Protein AF-A0A8X6JAF7-F1 (afdb_monomer_lite)

Structure (mmCIF, N/CA/C/O backbone):
data_AF-A0A8X6JAF7-F1
#
_entry.id   AF-A0A8X6JAF7-F1
#
loop_
_atom_site.group_PDB
_atom_site.id
_atom_site.type_symbol
_atom_site.label_atom_id
_atom_site.label_alt_id
_atom_site.label_comp_id
_atom_site.label_asym_id
_atom_site.label_entity_id
_atom_site.label_seq_id
_atom_site.pdbx_PDB_ins_code
_atom_site.Cartn_x
_atom_site.Cartn_y
_atom_site.Cartn_z
_atom_site.occupancy
_atom_site.B_iso_or_equiv
_atom_site.auth_seq_id
_atom_site.auth_comp_id
_atom_site.auth_asym_id
_atom_site.auth_atom_id
_atom_site.pdbx_PDB_model_num
ATOM 1 N N . THR A 1 1 ? 10.055 8.611 0.485 1.00 55.53 1 THR A N 1
ATOM 2 C CA . THR A 1 1 ? 9.817 10.056 0.759 1.00 55.53 1 THR A CA 1
ATOM 3 C C . THR A 1 1 ? 9.116 10.193 2.109 1.00 55.53 1 THR A C 1
ATOM 5 O O . THR A 1 1 ? 8.696 9.173 2.639 1.00 55.53 1 THR A O 1
ATOM 8 N N . PRO A 1 2 ? 8.987 11.386 2.725 1.00 66.44 2 PRO A N 1
ATOM 9 C CA . PRO A 1 2 ? 8.315 11.530 4.027 1.00 66.44 2 PRO A CA 1
ATOM 10 C C . PRO A 1 2 ? 6.874 10.992 4.047 1.00 66.44 2 PRO A C 1
ATOM 12 O O . PRO A 1 2 ? 6.419 10.526 5.082 1.00 66.44 2 PRO A O 1
ATOM 15 N N . LEU A 1 3 ? 6.200 11.014 2.890 1.00 65.69 3 LEU A N 1
ATOM 16 C CA . LEU A 1 3 ? 4.828 10.535 2.688 1.00 65.69 3 LEU A CA 1
ATOM 17 C C . LEU A 1 3 ? 4.667 9.014 2.811 1.00 65.69 3 LEU A C 1
ATOM 19 O O . LEU A 1 3 ? 3.586 8.559 3.144 1.00 65.69 3 LEU A O 1
ATOM 23 N N . THR A 1 4 ? 5.719 8.236 2.550 1.00 75.19 4 THR A N 1
ATOM 24 C CA . THR A 1 4 ? 5.683 6.764 2.619 1.00 75.19 4 THR A CA 1
ATOM 25 C C . THR A 1 4 ? 6.218 6.225 3.944 1.00 75.19 4 THR A C 1
ATOM 27 O O . THR A 1 4 ? 6.437 5.026 4.070 1.00 75.19 4 THR A O 1
ATOM 30 N N . LYS A 1 5 ? 6.492 7.097 4.926 1.00 86.81 5 LYS A N 1
ATOM 31 C CA . LYS A 1 5 ? 6.841 6.656 6.280 1.00 86.81 5 LYS A CA 1
ATOM 32 C C . LYS A 1 5 ? 5.586 6.138 6.975 1.00 86.81 5 LYS A C 1
ATOM 34 O O . LYS A 1 5 ? 4.535 6.777 6.894 1.00 86.81 5 LYS A O 1
ATOM 39 N N . GLU A 1 6 ? 5.726 5.025 7.684 1.00 88.69 6 GLU A N 1
ATOM 40 C CA . GLU A 1 6 ? 4.638 4.384 8.425 1.00 88.69 6 GLU A CA 1
ATOM 41 C C . GLU A 1 6 ? 3.947 5.374 9.375 1.00 88.69 6 GLU A C 1
ATOM 43 O O . GLU A 1 6 ? 2.761 5.653 9.209 1.00 88.69 6 GLU A O 1
ATOM 48 N N . ASP A 1 7 ? 4.712 6.031 10.254 1.00 90.25 7 ASP A N 1
ATOM 49 C CA . ASP A 1 7 ? 4.193 7.010 11.222 1.00 90.25 7 ASP A CA 1
ATOM 50 C C . ASP A 1 7 ? 3.424 8.162 10.565 1.00 90.25 7 ASP A C 1
ATOM 52 O O . ASP A 1 7 ? 2.379 8.603 11.046 1.00 90.25 7 ASP A O 1
ATOM 56 N N . ALA A 1 8 ? 3.950 8.670 9.446 1.00 91.06 8 ALA A N 1
ATOM 57 C CA . ALA A 1 8 ? 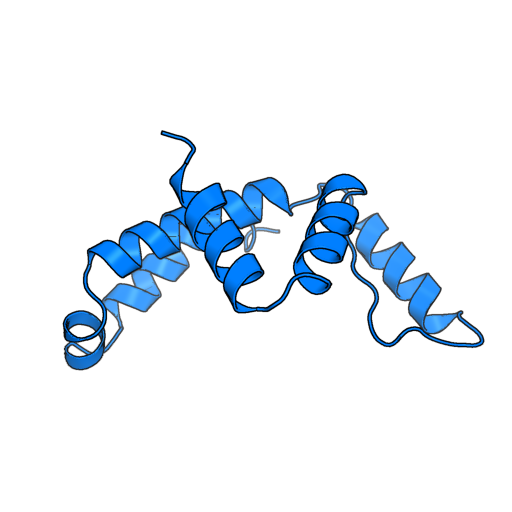3.330 9.768 8.715 1.00 91.06 8 ALA A CA 1
ATOM 58 C C . ALA A 1 8 ? 2.004 9.329 8.081 1.00 91.06 8 ALA A C 1
ATOM 60 O O . ALA A 1 8 ? 1.039 10.096 8.080 1.00 91.06 8 ALA A O 1
ATOM 61 N N . THR A 1 9 ? 1.953 8.090 7.590 1.00 91.00 9 THR A N 1
ATOM 62 C CA . THR A 1 9 ? 0.756 7.508 6.983 1.00 91.00 9 THR A CA 1
ATOM 63 C C . THR A 1 9 ? -0.316 7.248 8.035 1.00 91.00 9 THR A C 1
ATOM 65 O O . THR A 1 9 ? -1.448 7.693 7.858 1.00 91.00 9 THR A O 1
ATOM 68 N N . ILE A 1 10 ? 0.041 6.625 9.163 1.00 92.50 10 ILE A N 1
ATOM 69 C CA . ILE A 1 10 ? -0.883 6.392 10.283 1.00 92.50 10 ILE A CA 1
ATOM 70 C C . ILE A 1 10 ? -1.455 7.723 10.766 1.00 92.50 10 ILE A C 1
ATOM 72 O O . ILE A 1 10 ? -2.669 7.882 10.838 1.00 92.50 10 ILE A O 1
ATOM 76 N N . LYS A 1 11 ? -0.600 8.724 11.005 1.00 93.50 11 LYS A N 1
ATOM 77 C CA . LYS A 1 11 ? -1.041 10.057 11.433 1.00 93.50 11 LYS A CA 1
ATOM 78 C C . LYS A 1 11 ? -2.028 10.689 10.451 1.00 93.50 11 LYS A C 1
ATOM 80 O O . LYS A 1 11 ? -2.985 11.333 10.877 1.00 93.50 11 LYS A O 1
ATOM 85 N N . TYR A 1 12 ? -1.799 10.535 9.148 1.00 92.56 12 TYR A N 1
ATOM 86 C CA . TYR A 1 12 ? -2.699 11.059 8.123 1.00 92.56 12 TYR A CA 1
ATOM 87 C C . TYR A 1 12 ? -4.051 10.333 8.116 1.00 92.56 12 TYR A C 1
ATOM 89 O O . TYR A 1 12 ? -5.095 10.985 8.061 1.00 92.56 12 TYR A O 1
ATOM 97 N N . ILE A 1 13 ? -4.043 9.003 8.226 1.00 92.94 13 ILE A N 1
ATOM 98 C CA . ILE A 1 13 ? -5.256 8.176 8.253 1.00 92.94 13 ILE A CA 1
ATOM 99 C C . ILE A 1 13 ? -6.083 8.478 9.506 1.00 92.94 13 ILE A C 1
ATOM 101 O O . ILE A 1 13 ? -7.280 8.731 9.394 1.00 92.94 13 ILE A O 1
ATOM 105 N N . THR A 1 14 ? -5.446 8.555 10.676 1.00 94.38 14 THR A N 1
ATOM 106 C CA . THR A 1 14 ? -6.106 8.920 11.937 1.00 94.38 14 THR A CA 1
ATOM 107 C C . THR A 1 14 ? -6.710 10.314 11.871 1.00 94.38 14 THR A C 1
ATOM 109 O O . THR A 1 14 ? -7.883 10.484 12.181 1.00 94.38 14 THR A O 1
ATOM 112 N N . LYS A 1 15 ? -5.961 11.306 11.377 1.00 95.50 15 LYS A N 1
ATOM 113 C CA . LYS A 1 15 ? -6.492 12.663 11.202 1.00 95.50 15 LYS A CA 1
ATOM 114 C C . LYS A 1 15 ? -7.709 12.682 10.272 1.00 95.50 15 LYS A C 1
ATOM 116 O O . LYS A 1 15 ? -8.677 13.386 10.539 1.00 95.50 15 LYS A O 1
ATOM 121 N N . THR A 1 16 ? -7.661 11.915 9.184 1.00 94.25 16 THR A N 1
ATOM 122 C CA . THR A 1 16 ? -8.781 11.801 8.237 1.00 94.25 16 THR A CA 1
ATOM 123 C C . THR A 1 16 ? -10.008 11.184 8.906 1.00 94.25 16 THR A C 1
ATOM 125 O O . THR A 1 16 ? -11.118 11.674 8.716 1.00 94.25 16 THR A O 1
ATOM 128 N N . TRP A 1 17 ? -9.809 10.153 9.730 1.00 95.31 17 TRP A N 1
ATOM 129 C CA . TRP A 1 17 ? -10.872 9.519 10.505 1.00 95.31 17 TRP A CA 1
ATOM 130 C C . TRP A 1 17 ? -11.500 10.471 11.520 1.00 95.31 17 TRP A C 1
ATOM 132 O O . TRP A 1 17 ? -12.718 10.605 11.561 1.00 95.31 17 TRP A O 1
ATOM 142 N N . GLU A 1 18 ? -10.687 11.196 12.289 1.00 94.88 18 GLU A N 1
ATOM 143 C CA . GLU A 1 18 ? -11.156 12.180 13.272 1.00 94.88 18 GLU A CA 1
ATOM 144 C C . GLU A 1 18 ? -12.017 13.276 12.628 1.00 94.88 18 GLU A C 1
ATOM 146 O O . GLU A 1 18 ? -13.026 13.687 13.203 1.00 94.88 18 GLU A O 1
ATOM 151 N N . GLN A 1 19 ? -11.644 13.705 11.419 1.00 96.44 19 GLN A N 1
ATOM 152 C CA . GLN A 1 19 ? -12.340 14.731 10.638 1.00 96.44 19 GLN A CA 1
ATOM 153 C C . GLN A 1 19 ? -13.586 14.221 9.896 1.00 96.44 19 GLN A C 1
ATOM 155 O O . GLN A 1 19 ? -14.323 15.034 9.335 1.00 96.44 19 GLN A O 1
ATOM 160 N N . ALA A 1 20 ? -13.831 12.908 9.866 1.00 94.81 20 ALA A N 1
ATOM 161 C CA . ALA A 1 20 ? -15.001 12.350 9.204 1.00 94.81 20 ALA A CA 1
ATOM 162 C C . ALA A 1 20 ? -16.302 12.731 9.945 1.00 94.81 20 ALA A C 1
ATOM 164 O O . ALA A 1 20 ? -16.299 12.816 11.177 1.00 94.81 20 ALA A O 1
ATOM 165 N N . PRO A 1 21 ? -17.428 12.927 9.230 1.00 96.38 21 PRO A N 1
ATOM 166 C CA . PRO A 1 21 ? -18.730 13.145 9.856 1.00 96.38 21 PRO A CA 1
ATOM 167 C C . PRO A 1 21 ? -19.128 11.987 10.779 1.00 96.38 21 PRO A C 1
ATOM 169 O O . PRO A 1 21 ? -18.840 10.826 10.485 1.00 96.38 21 PRO A O 1
ATOM 172 N N . GLU A 1 22 ? -19.864 12.284 11.851 1.00 93.62 22 GLU A N 1
ATOM 173 C CA . GLU A 1 22 ? -20.320 11.261 12.806 1.00 93.62 22 GLU A CA 1
ATOM 174 C C . GLU A 1 22 ? -21.215 10.197 12.151 1.00 93.62 22 GLU A C 1
ATOM 176 O O . GLU A 1 22 ? -21.12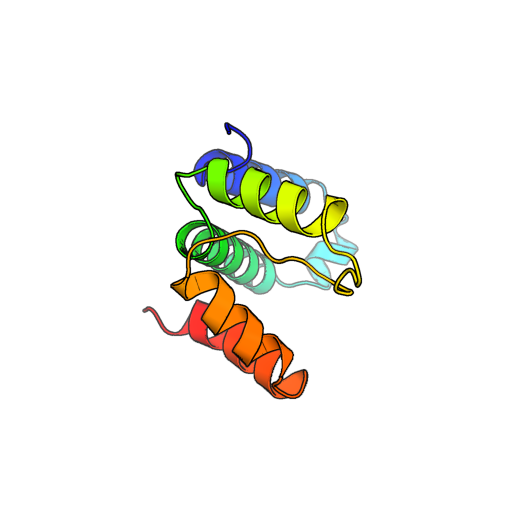9 9.027 12.500 1.00 93.62 22 GLU A O 1
ATOM 181 N N . GLU A 1 23 ? -21.993 10.557 11.127 1.00 94.94 23 GLU A N 1
ATOM 182 C CA . GLU A 1 23 ? -22.770 9.595 10.329 1.00 94.94 23 GLU A CA 1
ATOM 183 C C . GLU A 1 23 ? -21.875 8.542 9.653 1.00 94.94 23 GLU A C 1
ATOM 185 O O . GLU A 1 23 ? -22.218 7.362 9.602 1.00 94.94 23 GLU A O 1
ATOM 190 N N . VAL A 1 24 ? -20.693 8.952 9.178 1.00 93.75 24 VAL A N 1
ATOM 191 C CA . VAL A 1 24 ? -19.717 8.059 8.539 1.00 93.75 24 VAL A CA 1
ATOM 192 C C . VAL A 1 24 ? -19.062 7.162 9.585 1.00 93.75 24 VAL A C 1
ATOM 194 O O . VAL A 1 24 ? -18.947 5.962 9.357 1.00 93.75 24 VAL A O 1
ATOM 197 N N . LYS A 1 25 ? -18.686 7.706 10.747 1.00 92.44 25 LYS A N 1
ATOM 198 C CA . LYS A 1 25 ? -18.122 6.924 11.864 1.00 92.44 25 LYS A CA 1
ATOM 199 C C . LYS A 1 25 ? -19.139 5.983 12.518 1.00 92.44 25 LYS A C 1
ATOM 201 O O . LYS A 1 25 ? -18.758 4.985 13.113 1.00 92.44 25 LYS A O 1
ATOM 206 N N . ALA A 1 26 ? -20.430 6.296 12.440 1.00 91.44 26 ALA A N 1
ATOM 207 C CA . ALA A 1 26 ? -21.489 5.408 12.906 1.00 91.44 26 ALA A CA 1
ATOM 208 C C . ALA A 1 26 ? -21.748 4.276 11.902 1.00 91.44 26 ALA A C 1
ATOM 210 O O . ALA A 1 26 ? -21.985 3.137 12.300 1.00 91.44 26 ALA A O 1
ATOM 211 N N . PHE A 1 27 ? -21.685 4.581 10.600 1.00 95.12 27 PHE A N 1
ATOM 212 C CA . PHE A 1 27 ? -21.838 3.590 9.537 1.00 95.12 27 PHE A CA 1
ATOM 213 C C . PHE A 1 27 ? -20.644 2.628 9.466 1.00 95.12 27 PHE A C 1
ATOM 215 O O . PHE A 1 27 ? -20.818 1.413 9.379 1.00 95.12 27 PHE A O 1
ATOM 222 N N . TYR A 1 28 ? -19.425 3.164 9.518 1.00 88.00 28 TYR A N 1
ATOM 223 C CA . TYR A 1 28 ? -18.190 2.393 9.576 1.00 88.00 28 TYR A CA 1
ATOM 224 C C . TYR A 1 28 ? -17.777 2.243 11.040 1.00 88.00 28 TYR A C 1
ATOM 226 O O . TYR A 1 28 ? -17.352 3.205 11.653 1.00 88.00 28 TYR A O 1
ATOM 234 N N . SER A 1 29 ? -17.877 1.051 11.625 1.00 86.31 29 SER A N 1
ATOM 235 C CA . SER A 1 29 ? -17.471 0.831 13.023 1.00 86.31 29 SER A CA 1
ATOM 236 C C . SER A 1 29 ? -16.003 1.206 13.284 1.00 86.31 29 SER A C 1
ATOM 238 O O . SER A 1 29 ? -15.169 1.072 12.392 1.00 86.31 29 SER A O 1
ATOM 240 N N . GLU A 1 30 ? -15.638 1.536 14.523 1.00 89.50 30 GLU A N 1
ATOM 241 C CA . GLU A 1 30 ? -14.234 1.775 14.912 1.00 89.50 30 GLU A CA 1
ATOM 242 C C . GLU A 1 30 ? -13.300 0.599 14.553 1.00 89.50 30 GLU A C 1
ATOM 244 O O . GLU A 1 30 ? -12.177 0.798 14.092 1.00 89.50 30 GLU A O 1
ATOM 249 N N . ASP A 1 31 ? -13.800 -0.635 14.648 1.00 89.88 31 ASP A N 1
ATOM 250 C CA . ASP A 1 31 ? -13.087 -1.842 14.213 1.00 89.88 31 ASP A CA 1
ATOM 251 C C . ASP A 1 31 ? -12.679 -1.802 12.725 1.00 89.88 31 ASP A C 1
ATOM 253 O O . ASP A 1 31 ? -11.589 -2.246 12.357 1.00 89.88 31 ASP A O 1
ATOM 257 N N . 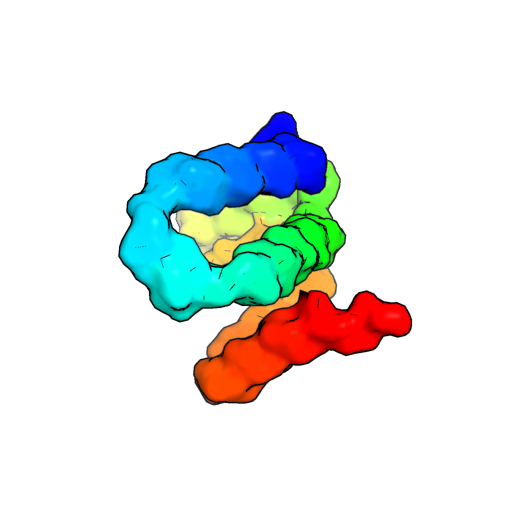TYR A 1 32 ? -13.515 -1.216 11.862 1.00 89.56 32 TYR A N 1
ATOM 258 C CA . TYR A 1 32 ? -13.186 -1.046 10.446 1.00 89.56 32 TYR A CA 1
ATOM 259 C C . TYR A 1 32 ? -11.977 -0.125 10.288 1.00 89.56 32 TYR A C 1
ATOM 261 O O . TYR A 1 32 ? -11.058 -0.448 9.536 1.00 89.56 32 TYR A O 1
ATOM 269 N N . PHE A 1 33 ? -11.947 0.990 11.021 1.00 91.62 33 PHE A N 1
ATOM 270 C CA . PHE A 1 33 ? -10.828 1.924 10.986 1.00 91.62 33 PHE A CA 1
ATOM 271 C C . PHE A 1 33 ? -9.524 1.261 11.450 1.00 91.62 33 PHE A C 1
ATOM 273 O O . PHE A 1 33 ? -8.505 1.373 10.766 1.00 91.62 33 PHE A O 1
ATOM 280 N N . LEU A 1 34 ? -9.558 0.516 12.559 1.00 91.50 34 LEU A N 1
ATOM 281 C CA . LEU A 1 34 ? -8.381 -0.186 13.079 1.00 91.50 34 LEU A CA 1
ATOM 282 C C . LEU A 1 34 ? -7.848 -1.225 12.084 1.00 91.50 34 LEU A C 1
ATOM 284 O O . LEU A 1 34 ? -6.643 -1.264 11.814 1.00 91.50 34 LEU A O 1
ATOM 288 N N . ARG A 1 35 ? -8.737 -2.029 11.486 1.00 89.56 35 ARG A N 1
ATOM 289 C CA . ARG A 1 35 ? -8.359 -2.980 10.430 1.00 89.56 35 ARG A CA 1
ATOM 290 C C . ARG A 1 35 ? -7.788 -2.266 9.212 1.00 89.56 35 ARG A C 1
ATOM 292 O O . ARG A 1 35 ? -6.744 -2.662 8.705 1.00 89.56 35 ARG A O 1
ATOM 299 N N . HIS A 1 36 ? -8.419 -1.184 8.773 1.00 89.44 36 HIS A N 1
ATOM 300 C CA . HIS A 1 36 ? -7.957 -0.401 7.634 1.00 89.44 36 HIS A CA 1
ATOM 301 C C . HIS A 1 36 ? -6.554 0.184 7.862 1.00 89.44 36 HIS A C 1
ATOM 303 O O . HIS A 1 36 ? -5.679 0.034 7.008 1.00 89.44 36 HIS A O 1
ATOM 309 N N . ALA A 1 37 ? -6.309 0.780 9.033 1.00 91.12 37 ALA A N 1
ATOM 310 C CA . ALA A 1 37 ? -5.004 1.318 9.402 1.00 91.12 37 ALA A CA 1
ATOM 311 C C . ALA A 1 37 ? -3.924 0.220 9.413 1.00 91.12 37 ALA A C 1
ATOM 313 O O . ALA A 1 37 ? -2.866 0.395 8.804 1.00 91.12 37 ALA A O 1
ATOM 314 N N . LYS A 1 38 ? -4.213 -0.944 10.018 1.00 90.06 38 LYS A N 1
ATOM 315 C CA . LYS A 1 38 ? -3.310 -2.111 10.020 1.00 90.06 38 LYS A CA 1
ATOM 316 C C . LYS A 1 38 ? -3.003 -2.591 8.598 1.00 90.06 38 LYS A C 1
ATOM 318 O O . LYS A 1 38 ? -1.844 -2.856 8.274 1.00 90.06 38 LYS A O 1
ATOM 323 N N . ASN A 1 39 ? -4.019 -2.679 7.742 1.00 88.44 39 ASN A N 1
ATOM 324 C CA . ASN A 1 39 ? -3.875 -3.163 6.370 1.00 88.44 39 ASN A CA 1
ATOM 325 C C . ASN A 1 39 ? -3.023 -2.213 5.519 1.00 88.44 39 ASN A C 1
ATOM 327 O O . ASN A 1 39 ? -2.170 -2.682 4.768 1.00 88.44 39 ASN A O 1
ATOM 331 N N . ILE A 1 40 ? -3.181 -0.892 5.670 1.00 89.88 40 ILE A N 1
ATOM 332 C CA . ILE A 1 40 ? -2.343 0.078 4.948 1.00 89.88 40 ILE A CA 1
ATOM 333 C C . ILE A 1 40 ? -0.875 -0.047 5.355 1.00 89.88 40 ILE A C 1
ATOM 335 O O . ILE A 1 40 ? -0.005 -0.067 4.487 1.00 89.88 40 ILE A O 1
ATOM 339 N N . VAL A 1 41 ? -0.583 -0.160 6.652 1.00 89.50 41 VAL A N 1
ATOM 340 C CA . VAL A 1 41 ? 0.795 -0.321 7.139 1.00 89.50 41 VAL A CA 1
ATOM 341 C C . VAL A 1 41 ? 1.441 -1.574 6.552 1.00 89.50 41 VAL A C 1
ATOM 343 O O . VAL A 1 41 ? 2.552 -1.523 6.023 1.00 89.50 41 VAL A O 1
ATOM 346 N N . LYS A 1 42 ? 0.726 -2.702 6.581 1.00 86.88 42 LYS A N 1
ATOM 347 C CA . LYS A 1 42 ? 1.220 -3.948 5.990 1.00 86.88 42 LYS A CA 1
ATOM 348 C C . LYS A 1 42 ? 1.425 -3.825 4.482 1.00 86.88 42 LYS A C 1
ATOM 350 O O . LYS A 1 42 ? 2.456 -4.269 3.983 1.00 86.88 42 LYS A O 1
ATO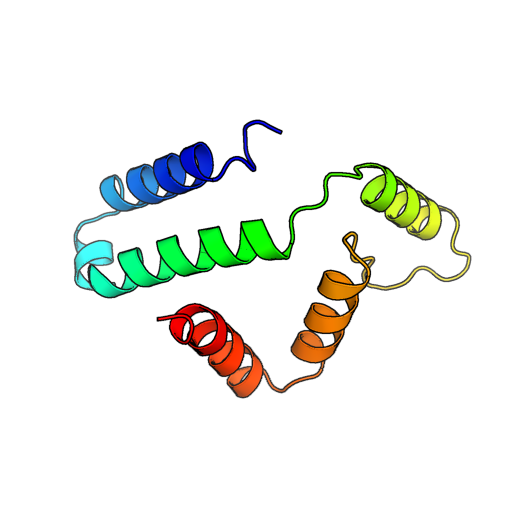M 355 N N . PHE A 1 43 ? 0.487 -3.202 3.768 1.00 87.00 43 PHE A N 1
ATOM 356 C CA . PHE A 1 43 ? 0.621 -2.947 2.336 1.00 87.00 43 PHE A CA 1
ATOM 357 C C . PHE A 1 43 ? 1.874 -2.120 2.036 1.00 87.00 43 PHE A C 1
ATOM 359 O O . PHE A 1 43 ? 2.664 -2.515 1.184 1.00 87.00 43 PHE A O 1
ATOM 366 N N . LEU A 1 44 ? 2.103 -1.030 2.775 1.00 87.44 44 LEU A N 1
ATOM 367 C CA . LEU A 1 44 ? 3.294 -0.195 2.626 1.00 87.44 44 LEU A CA 1
ATOM 368 C C . LEU A 1 44 ? 4.573 -1.005 2.834 1.00 87.44 44 LEU A C 1
ATOM 370 O O . LEU A 1 44 ? 5.445 -0.991 1.970 1.00 87.44 44 LEU A O 1
ATOM 374 N N . ASN A 1 45 ? 4.663 -1.760 3.928 1.00 86.06 45 ASN A N 1
ATOM 375 C CA . ASN A 1 45 ? 5.834 -2.586 4.224 1.00 86.06 45 ASN A CA 1
ATOM 376 C C . ASN A 1 45 ? 6.072 -3.673 3.162 1.00 86.06 45 ASN A C 1
ATOM 378 O O . ASN A 1 45 ? 7.217 -4.012 2.872 1.00 86.06 45 ASN A O 1
ATOM 382 N N . TYR A 1 46 ? 5.008 -4.181 2.540 1.00 84.88 46 TYR A N 1
ATOM 383 C CA . TYR A 1 46 ? 5.086 -5.161 1.461 1.00 84.88 46 TYR A CA 1
ATOM 384 C C . TYR A 1 46 ? 5.508 -4.551 0.113 1.00 84.88 46 TYR A C 1
ATOM 386 O O . TYR A 1 46 ? 6.254 -5.165 -0.652 1.00 84.88 46 TYR A O 1
ATOM 394 N N . SER A 1 47 ? 5.000 -3.360 -0.218 1.00 83.19 47 SER A N 1
ATOM 395 C CA . SER A 1 47 ? 5.136 -2.768 -1.553 1.00 83.19 47 SER A CA 1
ATOM 396 C C . SER A 1 47 ? 6.281 -1.767 -1.686 1.00 83.19 47 SER A C 1
ATOM 398 O O . SER A 1 47 ? 6.695 -1.477 -2.809 1.00 83.19 47 SER A O 1
ATOM 400 N N . ILE A 1 48 ? 6.765 -1.194 -0.580 1.00 86.06 48 ILE A N 1
ATOM 401 C CA . ILE A 1 48 ? 7.832 -0.190 -0.606 1.00 86.06 48 ILE A CA 1
ATOM 402 C C . ILE A 1 48 ? 9.116 -0.804 -1.168 1.00 86.06 48 ILE A C 1
ATOM 404 O O . ILE A 1 48 ? 9.565 -1.871 -0.756 1.00 86.06 48 ILE A O 1
ATOM 408 N N . SER A 1 49 ? 9.738 -0.076 -2.093 1.00 84.00 49 SER A N 1
ATOM 409 C CA . SER A 1 49 ? 11.108 -0.325 -2.525 1.00 84.00 49 SER A CA 1
ATOM 410 C C . SER A 1 49 ? 11.983 0.883 -2.214 1.00 84.00 49 SER A C 1
ATOM 412 O O . SER A 1 49 ? 11.577 2.035 -2.361 1.00 84.00 49 SER A O 1
ATOM 414 N N . ASP A 1 50 ? 13.214 0.596 -1.813 1.00 86.25 50 ASP A N 1
ATOM 415 C CA . ASP A 1 50 ? 14.325 1.530 -1.657 1.00 86.25 50 ASP A CA 1
ATOM 416 C C . ASP A 1 50 ? 14.945 1.964 -2.999 1.00 86.25 50 ASP A C 1
ATOM 418 O O . ASP A 1 50 ? 15.787 2.860 -3.027 1.00 86.25 50 ASP A O 1
ATOM 422 N N . LYS A 1 51 ? 14.524 1.355 -4.118 1.00 88.50 51 LYS A N 1
ATOM 423 C CA . LYS A 1 51 ? 15.096 1.563 -5.453 1.00 88.50 51 LYS A CA 1
ATOM 424 C C . LYS A 1 51 ? 14.161 2.404 -6.326 1.00 88.50 51 LYS A C 1
ATOM 426 O O . LYS A 1 51 ? 13.376 1.837 -7.088 1.00 88.50 51 LYS A O 1
ATOM 431 N N . PRO A 1 52 ? 14.271 3.747 -6.308 1.00 87.56 52 PRO A N 1
ATOM 432 C CA . PRO A 1 52 ? 13.469 4.609 -7.183 1.00 87.56 52 PRO A CA 1
ATOM 433 C C . PRO A 1 52 ? 13.697 4.314 -8.672 1.00 87.56 52 PRO A C 1
ATOM 435 O O . PRO A 1 52 ? 12.807 4.552 -9.484 1.00 87.56 52 PRO A O 1
ATOM 438 N N . GLN A 1 53 ? 14.849 3.729 -9.016 1.00 90.94 53 GLN A N 1
ATOM 439 C CA . GLN A 1 53 ? 15.177 3.277 -10.365 1.00 90.94 53 GLN A CA 1
ATOM 440 C C . GLN A 1 53 ? 14.102 2.354 -10.958 1.00 90.94 53 GLN A C 1
ATOM 442 O O . GLN A 1 53 ? 13.797 2.473 -12.132 1.00 90.94 53 GLN A O 1
ATOM 447 N N . GLN A 1 54 ? 13.427 1.528 -10.149 1.00 90.00 54 GLN A N 1
ATOM 448 C CA . GLN A 1 54 ? 12.353 0.648 -10.636 1.00 90.00 54 GLN A CA 1
ATOM 449 C C . GLN A 1 54 ? 11.181 1.416 -11.265 1.00 90.00 54 GLN A C 1
ATOM 451 O O . GLN A 1 54 ? 10.523 0.909 -12.173 1.00 90.00 54 GLN A O 1
ATOM 456 N N . VAL A 1 55 ? 10.905 2.630 -10.778 1.00 91.81 55 VAL A N 1
ATOM 457 C CA . VAL A 1 55 ? 9.886 3.516 -11.355 1.00 91.81 55 VAL A CA 1
ATOM 458 C C . VAL A 1 55 ? 10.397 4.130 -12.654 1.00 91.81 55 VAL A C 1
ATOM 460 O O . VAL A 1 55 ? 9.648 4.198 -13.624 1.00 91.81 55 VAL A O 1
ATOM 463 N N . VAL A 1 56 ? 11.666 4.544 -12.678 1.00 94.88 56 VAL A N 1
ATOM 464 C CA . VAL A 1 56 ? 12.310 5.126 -13.863 1.00 94.88 56 VAL A CA 1
ATOM 465 C C . VAL A 1 56 ? 12.367 4.110 -14.999 1.00 94.88 56 VAL A C 1
ATOM 467 O O . VAL A 1 56 ? 11.929 4.427 -16.096 1.00 94.88 56 VAL A O 1
ATOM 470 N N . ASP A 1 57 ? 12.792 2.878 -14.724 1.00 93.00 57 ASP A N 1
ATOM 471 C CA . ASP A 1 57 ? 12.877 1.807 -15.719 1.00 93.00 57 ASP A CA 1
ATOM 472 C C . ASP A 1 57 ? 11.489 1.474 -16.295 1.00 93.00 57 ASP A C 1
ATOM 474 O O . ASP A 1 57 ? 11.331 1.300 -17.503 1.00 93.00 57 ASP A O 1
ATOM 478 N N . CYS A 1 58 ? 10.448 1.438 -15.448 1.00 93.31 58 CYS A N 1
ATOM 479 C CA . CYS A 1 58 ? 9.069 1.250 -15.915 1.00 93.31 58 CYS A CA 1
ATOM 480 C C . CYS A 1 58 ? 8.594 2.409 -16.799 1.00 93.31 58 CYS A C 1
ATOM 482 O O . CYS A 1 58 ? 7.876 2.181 -17.772 1.00 93.31 58 CYS A O 1
ATOM 484 N N . LEU A 1 59 ? 8.970 3.646 -16.463 1.00 95.81 59 LEU A N 1
ATOM 485 C CA . LEU A 1 59 ? 8.639 4.820 -17.265 1.00 95.81 59 LEU A CA 1
ATOM 486 C C . LEU A 1 59 ? 9.365 4.787 -18.616 1.00 95.81 59 LEU A C 1
ATOM 488 O O . LEU A 1 59 ? 8.757 5.071 -19.645 1.00 95.81 59 LEU A O 1
ATOM 492 N N . GLU A 1 60 ? 10.641 4.408 -18.616 1.00 96.62 60 GLU A N 1
ATOM 493 C CA . GLU A 1 60 ? 11.453 4.258 -19.820 1.00 96.62 60 GLU A CA 1
ATOM 494 C C . GLU A 1 60 ? 10.851 3.197 -20.754 1.00 96.62 60 GLU A C 1
ATOM 496 O O . GLU A 1 60 ? 10.610 3.471 -21.931 1.00 96.62 60 GLU A O 1
ATOM 501 N N . GLU A 1 61 ? 10.495 2.021 -20.220 1.00 95.12 61 GLU A N 1
ATOM 502 C CA . GLU A 1 61 ? 9.825 0.959 -20.981 1.00 95.12 61 GLU A CA 1
ATOM 503 C C . GLU A 1 61 ? 8.482 1.437 -21.554 1.00 95.12 61 GLU A C 1
ATOM 505 O O . GLU A 1 61 ? 8.149 1.120 -22.695 1.00 95.12 61 GLU A O 1
ATOM 510 N N . ALA A 1 62 ? 7.712 2.221 -20.793 1.00 95.81 62 ALA A N 1
ATOM 511 C CA . ALA A 1 62 ? 6.427 2.745 -21.244 1.00 95.81 62 ALA A CA 1
ATOM 512 C C . ALA A 1 62 ? 6.561 3.740 -22.407 1.00 95.81 62 ALA A C 1
ATOM 514 O O . ALA A 1 62 ? 5.741 3.717 -23.324 1.00 95.81 62 ALA A O 1
ATOM 515 N N . VAL A 1 63 ? 7.585 4.598 -22.383 1.00 96.75 63 VAL A N 1
ATOM 516 C CA . VAL A 1 63 ? 7.812 5.623 -23.414 1.00 96.75 63 VAL A CA 1
ATOM 517 C C . VAL A 1 63 ? 8.466 5.037 -24.666 1.00 96.75 63 VAL A C 1
ATOM 519 O O . VAL A 1 63 ? 8.141 5.458 -25.774 1.00 96.75 63 VAL A O 1
ATOM 522 N N . MET A 1 64 ? 9.376 4.070 -24.513 1.00 97.12 64 MET A N 1
ATOM 523 C CA . MET A 1 64 ? 10.133 3.502 -25.635 1.00 97.12 64 MET A CA 1
ATOM 524 C C . MET A 1 64 ? 9.461 2.293 -26.301 1.00 97.12 64 MET A C 1
ATOM 526 O O . MET A 1 64 ? 9.900 1.863 -27.369 1.00 97.12 64 MET A O 1
ATOM 530 N N . ALA A 1 65 ? 8.420 1.709 -25.701 1.00 96.62 65 ALA A N 1
ATOM 531 C CA . ALA A 1 65 ? 7.752 0.543 -26.270 1.00 96.62 65 ALA A CA 1
ATOM 532 C C . ALA A 1 65 ? 7.055 0.868 -27.601 1.00 96.62 65 ALA A C 1
ATOM 534 O O . ALA A 1 65 ? 6.153 1.699 -27.664 1.00 96.62 65 ALA A O 1
ATOM 535 N N . LEU A 1 66 ? 7.390 0.110 -28.652 1.00 97.00 66 LEU A N 1
ATOM 536 C CA . LEU A 1 66 ? 6.685 0.161 -29.942 1.00 97.00 66 LEU A CA 1
ATOM 537 C C . LEU A 1 66 ? 5.188 -0.184 -29.801 1.00 97.00 66 LEU A C 1
ATOM 539 O O . LEU A 1 66 ? 4.344 0.361 -30.510 1.00 97.00 66 LEU A O 1
ATOM 543 N N . HIS A 1 67 ? 4.864 -1.082 -28.867 1.00 96.12 67 HIS A N 1
ATOM 544 C CA . HIS A 1 67 ? 3.502 -1.472 -28.509 1.00 96.12 67 HIS A CA 1
ATOM 545 C C . HIS A 1 67 ? 3.322 -1.348 -26.988 1.00 96.12 67 HIS A C 1
ATOM 547 O O . HIS A 1 67 ? 3.599 -2.310 -26.263 1.00 96.12 67 HIS A O 1
ATOM 553 N N . PRO A 1 68 ? 2.910 -0.172 -26.483 1.00 94.25 68 PRO A N 1
ATOM 554 C CA . PRO A 1 68 ? 2.818 0.067 -25.050 1.00 94.25 68 PRO A CA 1
ATOM 555 C C . PRO A 1 68 ? 1.754 -0.820 -24.394 1.00 94.25 68 PRO A C 1
ATOM 557 O O . PRO A 1 68 ? 0.686 -1.082 -24.953 1.00 94.25 68 PRO A O 1
ATOM 560 N N . LYS A 1 69 ? 2.050 -1.286 -23.178 1.00 92.44 69 LYS A N 1
ATOM 561 C CA . LYS A 1 69 ? 1.104 -2.045 -22.350 1.00 92.44 69 LYS A CA 1
ATOM 562 C C . LYS A 1 69 ? 0.069 -1.101 -21.737 1.00 92.44 69 LYS A C 1
ATOM 564 O O . LYS A 1 69 ? 0.343 0.068 -21.490 1.00 92.44 69 LYS A O 1
ATOM 569 N N . TYR A 1 70 ? -1.103 -1.643 -21.408 1.00 90.44 70 TYR A N 1
ATOM 570 C CA . TYR A 1 70 ? -2.153 -0.896 -20.703 1.00 90.44 70 TYR A CA 1
ATOM 571 C C . TYR A 1 70 ? -1.715 -0.403 -19.311 1.00 90.44 70 TYR A C 1
ATOM 573 O O . TYR A 1 70 ? -2.152 0.651 -18.863 1.00 90.44 70 TYR A O 1
ATOM 581 N N . SER A 1 71 ? -0.859 -1.163 -18.620 1.00 90.62 71 SER A N 1
ATOM 582 C CA . SER A 1 71 ? -0.303 -0.782 -17.320 1.00 90.62 71 SER A CA 1
ATOM 583 C C . SER A 1 71 ? 1.146 -1.248 -17.185 1.00 90.62 71 SER A C 1
ATOM 585 O O . SER A 1 71 ? 1.499 -2.333 -17.659 1.00 90.62 71 SER A O 1
ATOM 587 N N . TYR A 1 72 ? 1.957 -0.436 -16.508 1.00 91.12 72 TYR A N 1
ATOM 588 C CA . TYR A 1 72 ? 3.318 -0.755 -16.082 1.00 91.12 72 TYR A CA 1
ATOM 589 C C . TYR A 1 72 ? 3.366 -0.626 -14.564 1.00 91.12 72 TYR A C 1
ATOM 591 O O . TYR A 1 72 ? 3.083 0.441 -14.025 1.00 91.12 72 TYR A O 1
ATOM 599 N N . ASP A 1 73 ? 3.683 -1.726 -13.889 1.00 89.44 73 ASP A N 1
ATOM 600 C CA . ASP A 1 73 ? 3.626 -1.819 -12.433 1.00 89.44 73 ASP A CA 1
ATOM 601 C C . ASP A 1 73 ? 5.059 -1.810 -11.871 1.00 89.44 73 ASP A C 1
ATOM 603 O O . ASP A 1 73 ? 5.760 -2.827 -11.990 1.00 89.44 73 ASP A O 1
ATOM 607 N N . PRO A 1 74 ? 5.525 -0.683 -11.297 1.00 90.06 74 PRO A N 1
ATOM 608 C CA . PRO A 1 74 ? 6.833 -0.608 -10.664 1.00 90.06 74 PRO A CA 1
ATOM 609 C C . PRO A 1 74 ? 6.812 -1.264 -9.282 1.00 90.06 74 PRO A C 1
ATOM 611 O O . PRO A 1 74 ? 5.806 -1.249 -8.575 1.00 90.06 74 PRO A O 1
ATOM 614 N N . GLY A 1 75 ? 7.946 -1.830 -8.880 1.00 86.88 75 GLY A N 1
ATOM 615 C CA . GLY A 1 75 ? 8.105 -2.459 -7.574 1.00 86.88 75 GLY A CA 1
ATOM 616 C C . GLY A 1 75 ? 9.113 -3.598 -7.591 1.00 86.88 75 GLY A C 1
ATOM 617 O O . GLY A 1 75 ? 9.734 -3.907 -8.614 1.00 86.88 75 GLY A O 1
ATOM 618 N N . THR A 1 76 ? 9.259 -4.252 -6.441 1.00 86.31 76 THR A N 1
ATOM 619 C CA . THR A 1 76 ? 10.095 -5.446 -6.323 1.00 86.31 76 THR A CA 1
ATOM 620 C C . THR A 1 76 ? 9.525 -6.577 -7.183 1.00 86.31 76 THR A C 1
ATOM 622 O O . THR A 1 76 ? 8.330 -6.629 -7.472 1.00 86.31 76 THR A O 1
ATOM 625 N N . VAL A 1 77 ? 10.377 -7.516 -7.606 1.00 86.12 77 VAL A N 1
ATOM 626 C CA . VAL A 1 77 ? 9.927 -8.675 -8.403 1.00 86.12 77 VAL A CA 1
ATOM 627 C C . VAL A 1 77 ? 8.815 -9.435 -7.675 1.00 86.12 77 VAL A C 1
ATOM 629 O O . VAL A 1 77 ? 7.831 -9.833 -8.292 1.00 86.12 77 VAL A O 1
ATOM 632 N N . TYR A 1 78 ? 8.948 -9.562 -6.353 1.00 86.50 78 TYR A N 1
ATOM 633 C CA . TYR A 1 78 ? 7.964 -10.205 -5.495 1.00 86.50 78 TYR A CA 1
ATOM 634 C C . TYR A 1 78 ? 6.633 -9.442 -5.452 1.00 86.50 78 TYR A C 1
ATOM 636 O O . TYR A 1 78 ? 5.586 -10.040 -5.691 1.00 86.50 78 TYR A O 1
ATOM 644 N N . SER A 1 79 ? 6.647 -8.119 -5.232 1.00 87.06 79 SER A N 1
ATOM 645 C CA . SER A 1 79 ? 5.402 -7.345 -5.187 1.00 87.06 79 SER A CA 1
ATOM 646 C C . SER A 1 79 ? 4.678 -7.360 -6.535 1.00 87.06 79 SER A C 1
ATOM 648 O O . SER A 1 79 ? 3.477 -7.620 -6.586 1.00 87.06 79 SER A O 1
ATOM 650 N N . ARG A 1 80 ? 5.416 -7.194 -7.639 1.00 88.12 80 ARG A N 1
ATOM 651 C CA . ARG A 1 80 ? 4.875 -7.260 -9.005 1.00 88.12 80 ARG A CA 1
ATOM 652 C C . ARG A 1 80 ? 4.236 -8.610 -9.306 1.00 88.12 80 ARG A C 1
ATOM 654 O O . ARG A 1 80 ? 3.140 -8.654 -9.861 1.00 88.12 80 ARG A O 1
ATOM 661 N N . PHE A 1 81 ? 4.900 -9.704 -8.938 1.00 90.06 81 PHE A N 1
ATOM 662 C CA . PHE A 1 81 ? 4.379 -11.049 -9.160 1.00 90.06 81 PHE A CA 1
ATOM 663 C C . PHE A 1 81 ? 3.089 -11.298 -8.367 1.00 90.06 81 PHE A C 1
ATOM 665 O O . PHE A 1 81 ? 2.098 -11.754 -8.937 1.00 90.06 81 PHE A O 1
ATOM 672 N N . SER A 1 82 ? 3.053 -10.925 -7.087 1.00 88.69 82 SER A N 1
ATOM 673 C CA . SER A 1 82 ? 1.866 -11.130 -6.251 1.00 88.69 82 SER A CA 1
ATOM 674 C C . SER A 1 82 ? 0.684 -10.270 -6.689 1.00 88.69 82 SER A C 1
ATOM 676 O O . SER A 1 82 ? -0.428 -10.782 -6.805 1.00 88.69 82 SER A O 1
ATOM 678 N N . PHE A 1 83 ? 0.898 -8.994 -7.032 1.00 87.44 83 PHE A N 1
ATOM 679 C CA . PHE A 1 83 ? -0.178 -8.157 -7.577 1.00 87.44 83 PHE A CA 1
ATOM 680 C C . PHE A 1 83 ? -0.661 -8.647 -8.943 1.00 87.44 83 PHE A C 1
ATOM 682 O O . PHE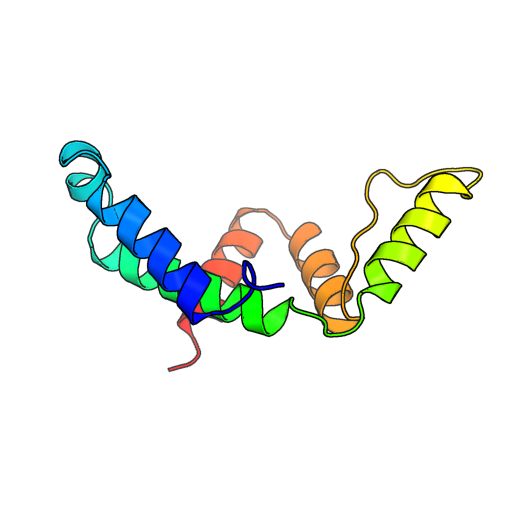 A 1 83 ? -1.854 -8.565 -9.239 1.00 87.44 83 PHE A O 1
ATOM 689 N N . TRP A 1 84 ? 0.231 -9.209 -9.764 1.00 90.62 84 TRP A N 1
ATOM 690 C CA . TRP A 1 84 ? -0.160 -9.841 -11.019 1.00 90.62 84 TRP A CA 1
ATOM 691 C C . TRP A 1 84 ? -1.083 -11.046 -10.786 1.00 90.62 84 TRP A C 1
ATOM 693 O O . TRP A 1 84 ? -2.110 -11.137 -11.461 1.00 90.62 84 TRP A O 1
ATOM 703 N N . ILE A 1 85 ? -0.785 -11.910 -9.804 1.00 91.19 85 ILE A N 1
ATOM 704 C CA . ILE A 1 85 ? -1.673 -13.016 -9.403 1.00 91.19 85 ILE A CA 1
ATOM 705 C C . ILE A 1 85 ? -3.010 -12.471 -8.898 1.00 91.19 85 ILE A C 1
ATOM 707 O O . ILE A 1 85 ? -4.060 -12.855 -9.414 1.00 91.19 85 ILE A O 1
ATOM 711 N N . LEU A 1 86 ? -2.985 -11.537 -7.942 1.00 89.75 86 LEU A N 1
ATOM 712 C CA . LEU A 1 86 ? -4.193 -10.947 -7.355 1.00 89.75 86 LEU A CA 1
ATOM 713 C C . LEU A 1 86 ? -5.103 -10.324 -8.419 1.00 89.75 86 LEU A C 1
ATOM 715 O O . LEU A 1 86 ? -6.322 -10.457 -8.348 1.00 89.75 86 LEU A O 1
ATOM 719 N N . ARG A 1 87 ? -4.531 -9.703 -9.459 1.00 88.69 87 ARG A N 1
ATOM 720 C CA . ARG A 1 87 ? -5.297 -9.112 -10.567 1.00 88.69 87 ARG A CA 1
ATOM 721 C C . ARG A 1 87 ? -5.979 -10.151 -11.461 1.00 88.69 87 ARG A C 1
ATOM 723 O O . ARG A 1 87 ? -6.924 -9.807 -12.169 1.00 88.69 87 ARG A O 1
ATOM 730 N N . LYS A 1 88 ? -5.488 -11.391 -11.484 1.00 90.56 88 LYS A N 1
ATOM 731 C CA . LYS A 1 88 ? -6.070 -12.497 -12.261 1.00 90.56 88 LYS A CA 1
ATOM 732 C C . LYS A 1 88 ? -7.146 -13.264 -11.495 1.00 90.56 88 LYS A C 1
ATOM 734 O O . LYS A 1 88 ? -7.940 -13.954 -12.131 1.00 90.56 88 LYS A O 1
ATOM 739 N N . LEU A 1 89 ? -7.191 -13.136 -10.170 1.00 92.19 89 LEU A N 1
ATOM 740 C CA . LEU A 1 89 ? -8.234 -13.741 -9.349 1.00 92.19 89 LEU A CA 1
ATOM 741 C C . LEU A 1 89 ? -9.575 -13.003 -9.521 1.00 92.19 89 LEU A C 1
ATOM 743 O O . LEU A 1 89 ? -9.593 -11.789 -9.752 1.00 92.19 89 LEU A O 1
ATOM 747 N N . PRO A 1 90 ? -10.721 -13.700 -9.382 1.00 94.62 90 PRO A N 1
ATOM 748 C CA . PRO A 1 90 ? -12.012 -13.032 -9.281 1.00 94.62 90 PRO A CA 1
ATOM 749 C C . PRO A 1 90 ? -12.024 -12.077 -8.084 1.00 94.62 90 PRO A C 1
ATOM 751 O O . PRO A 1 90 ? -11.449 -12.378 -7.038 1.00 94.62 90 PRO A O 1
ATOM 754 N N . LYS A 1 91 ? -12.713 -10.939 -8.223 1.00 88.81 91 LYS A N 1
ATOM 755 C CA . LYS A 1 91 ? -12.684 -9.845 -7.235 1.00 88.81 91 LYS A CA 1
ATOM 756 C C . LYS A 1 91 ? -13.010 -10.295 -5.813 1.00 88.81 91 LYS A C 1
ATOM 758 O O . LYS A 1 91 ? -12.294 -9.932 -4.899 1.00 88.81 91 LYS A O 1
ATOM 763 N N . GLN A 1 92 ? -13.990 -11.179 -5.659 1.00 90.00 92 GLN A N 1
ATOM 764 C CA . GLN A 1 92 ? -14.381 -11.748 -4.366 1.00 90.00 92 GLN A CA 1
ATOM 765 C C . GLN A 1 92 ? -13.212 -12.446 -3.653 1.00 90.00 92 GLN A C 1
ATOM 767 O O . GLN A 1 92 ? -13.019 -12.262 -2.456 1.00 90.00 92 GLN A O 1
ATOM 772 N N . PHE A 1 93 ? -12.411 -13.220 -4.392 1.00 88.69 93 PHE A N 1
ATOM 773 C CA . PHE A 1 93 ? -11.242 -13.901 -3.838 1.00 88.69 93 PHE A CA 1
ATOM 774 C C . PHE A 1 93 ? -10.098 -12.930 -3.580 1.00 88.69 93 PHE A C 1
ATOM 776 O O . PHE A 1 93 ? -9.439 -13.045 -2.556 1.00 88.69 93 PHE A O 1
ATOM 783 N N . ALA A 1 94 ? -9.871 -11.968 -4.475 1.00 88.44 94 ALA A N 1
ATOM 784 C CA . ALA A 1 94 ? -8.857 -10.942 -4.257 1.00 88.44 94 ALA A CA 1
ATOM 785 C C . ALA A 1 94 ? -9.167 -10.113 -2.998 1.00 88.44 94 ALA A C 1
ATOM 787 O O . ALA A 1 94 ? -8.284 -9.912 -2.172 1.00 88.44 94 ALA A O 1
ATOM 788 N N . ASP A 1 95 ? -10.422 -9.703 -2.814 1.00 86.00 95 ASP A N 1
ATOM 789 C CA . ASP A 1 95 ? -10.875 -8.952 -1.642 1.00 86.00 95 ASP A CA 1
ATOM 790 C C . ASP A 1 95 ? -10.790 -9.804 -0.370 1.00 86.00 95 ASP A C 1
ATOM 792 O O . ASP A 1 95 ? -10.395 -9.303 0.681 1.00 86.00 95 ASP A O 1
ATOM 796 N N . TYR A 1 96 ? -11.103 -11.101 -0.457 1.00 85.56 96 TYR A N 1
ATOM 797 C CA . TYR A 1 96 ? -10.915 -12.035 0.653 1.00 85.56 96 TYR A CA 1
ATOM 798 C C . TYR A 1 96 ? -9.437 -12.160 1.039 1.00 85.56 96 TYR A C 1
ATOM 800 O O . TYR A 1 96 ? -9.100 -11.945 2.196 1.00 85.56 96 TYR A O 1
ATOM 808 N N . VAL A 1 97 ? -8.545 -12.415 0.074 1.00 84.38 97 VAL A N 1
ATOM 809 C CA . VAL A 1 97 ? -7.095 -12.530 0.304 1.00 84.38 97 VAL A CA 1
ATOM 810 C C . VAL A 1 97 ? -6.526 -11.233 0.866 1.00 84.38 97 VAL A C 1
ATOM 812 O O . VAL A 1 97 ? -5.770 -11.281 1.822 1.00 84.38 97 VAL A O 1
ATOM 815 N N . LEU A 1 98 ? -6.920 -10.067 0.352 1.00 78.12 98 LEU A N 1
ATOM 816 C CA . LEU A 1 98 ? -6.460 -8.787 0.893 1.00 78.12 98 LEU A CA 1
ATOM 817 C C . LEU A 1 98 ? -6.968 -8.567 2.324 1.00 78.12 98 LEU A C 1
ATOM 819 O O . LEU A 1 98 ? -6.215 -8.122 3.181 1.00 78.12 98 LEU A O 1
ATOM 823 N N . ASN A 1 99 ? -8.215 -8.916 2.632 1.00 75.56 99 ASN A N 1
ATOM 824 C CA . ASN A 1 99 ? -8.730 -8.771 3.994 1.00 75.56 99 ASN A CA 1
ATOM 825 C C . ASN A 1 99 ? -8.138 -9.800 4.978 1.00 75.56 99 ASN A C 1
ATOM 827 O O . ASN A 1 99 ? -7.962 -9.473 6.152 1.00 75.56 99 ASN A O 1
ATOM 831 N N . GLU A 1 100 ? -7.801 -11.005 4.514 1.00 68.12 100 GLU A N 1
ATOM 832 C CA . GLU A 1 100 ? -7.299 -12.127 5.323 1.00 68.12 100 GLU A CA 1
ATOM 833 C C . GLU A 1 100 ? -5.772 -12.171 5.427 1.00 68.12 100 GLU A C 1
ATOM 835 O O . GLU A 1 100 ? -5.264 -12.281 6.533 1.00 68.12 100 GLU A O 1
ATOM 840 N N . GLU A 1 101 ? 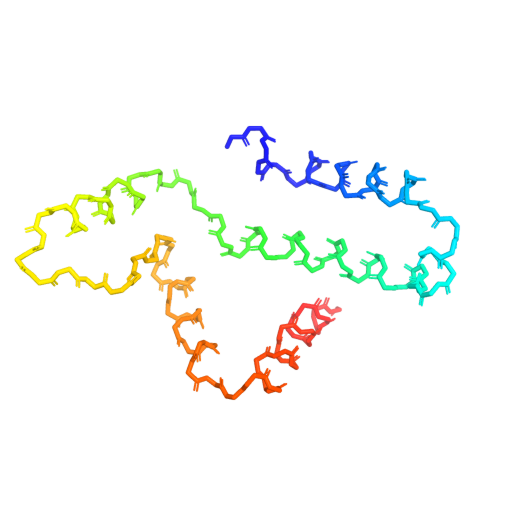-4.991 -11.992 4.357 1.00 56.09 101 GLU A N 1
ATOM 841 C CA . GLU A 1 101 ? -3.520 -11.892 4.458 1.00 56.09 101 GLU A CA 1
ATOM 842 C C . GLU A 1 101 ? -3.100 -10.691 5.316 1.00 56.09 101 GLU A C 1
ATOM 844 O O . GLU A 1 101 ? -2.119 -10.754 6.066 1.00 56.09 101 GLU A O 1
ATOM 849 N N . PHE A 1 102 ? -3.889 -9.612 5.303 1.00 51.44 102 PHE A N 1
ATOM 850 C CA . PHE A 1 102 ? -3.688 -8.509 6.234 1.00 51.44 102 PHE A CA 1
ATOM 851 C C . PHE A 1 102 ? -4.317 -8.737 7.628 1.00 51.44 102 PHE A C 1
ATOM 853 O O . PHE A 1 102 ? -3.926 -8.047 8.577 1.00 51.44 102 PHE A O 1
ATOM 860 N N . SER A 1 103 ? -5.134 -9.777 7.832 1.00 40.38 103 SER A N 1
ATOM 861 C CA . SER A 1 103 ? -5.640 -10.202 9.154 1.00 40.38 103 SER A CA 1
ATOM 862 C C . SER A 1 103 ? -4.836 -11.334 9.824 1.00 40.38 103 SER A C 1
ATOM 864 O O . SER A 1 103 ? -4.669 -11.280 11.039 1.00 40.38 103 SER A O 1
ATOM 866 N N . ILE A 1 104 ? -4.268 -12.292 9.078 1.00 38.00 104 ILE A N 1
ATOM 867 C CA . ILE A 1 104 ? -3.795 -13.604 9.582 1.00 38.00 104 ILE A CA 1
ATOM 868 C C . ILE A 1 104 ? -2.393 -13.598 10.224 1.00 38.00 104 ILE A C 1
ATOM 870 O O . ILE A 1 104 ? -2.054 -14.544 10.927 1.00 38.00 104 ILE A O 1
ATOM 874 N N . SER A 1 105 ? -1.579 -12.541 10.113 1.00 37.16 105 SER A N 1
ATOM 875 C CA . SER A 1 105 ? -0.425 -12.419 11.027 1.00 37.16 105 SER A CA 1
ATOM 876 C C . SER A 1 105 ? -0.866 -11.856 12.385 1.00 37.16 105 SER A C 1
ATOM 878 O O . SER A 1 105 ? -0.920 -10.633 12.590 1.00 37.16 105 SER A O 1
ATOM 880 N N . LEU A 1 106 ? -1.254 -12.790 13.255 1.00 36.31 106 LEU A N 1
ATOM 881 C CA . LEU A 1 106 ? -1.398 -12.681 14.706 1.00 36.31 106 LEU A CA 1
ATOM 882 C C . LEU A 1 106 ? -0.209 -13.395 15.358 1.00 36.31 106 LEU A C 1
ATOM 884 O O . LEU A 1 106 ? 0.125 -14.504 14.884 1.00 36.31 106 LEU A O 1
#

pLDDT: mean 86.65, std 12.61, range [36.31, 97.12]

Radius of gyration: 17.0 Å; chains: 1; bounding box: 38×29×45 Å

Organism: Trichonephila clavata (NCBI:txid2740835)

Sequence (106 aa):
TPLTKEDATIKYITKTWEQAPEEVKAFYSEDYFLRHAKNIVKFLNYSISDKPQQVVDCLEEAVMALHPKYSYDPGTVYSRFSFWILRKLPKQFADYVLNEEFSISL

Secondary structure (DSSP, 8-state):
-GGG-HHHHHHHHHHHHHTS-HHHHHHS-HHHHHHHHHHHHHHHHHH--S-THHHHHHHHHHHH-SS--S----S-HHHHHHHHHHHHS-HHHHHHHHHHHTT---

Foldseek 3Di:
DCCLDLVNVLVVLVVVVVPDDVVVCVVQDPVNSVLVSLLVSVVSVLFDDPCCVQVVVQVVCQVPDPDHDPDRDGGDPVVVVVVVVLVPDDPVVSVVCSSCVSVPPD